Protein AF-A0ABD1DK79-F1 (afdb_monomer_lite)

Sequence (134 aa):
MKVAAENSILNMSSIESAGYPAELHIVTTRDGYILKVHRIPDPALQNKNEDKDGPGDENAPNLVAAADFRGVVLLMHGLFSTAADFIVTGPENGLAFILADAGYDVWLANARGTRFSRKNLNVGPKTAAFWDFR

Structure (mmCIF, N/CA/C/O backbone):
data_AF-A0ABD1DK79-F1
#
_entry.id   AF-A0ABD1DK79-F1
#
loop_
_atom_site.group_PDB
_atom_site.id
_atom_site.type_symbol
_atom_site.label_atom_id
_atom_site.label_alt_id
_atom_site.label_comp_id
_atom_site.label_asym_id
_atom_site.label_entity_id
_atom_site.label_seq_id
_atom_site.pdbx_PDB_ins_code
_atom_site.Cartn_x
_atom_site.Cartn_y
_atom_site.Cartn_z
_atom_site.occupancy
_atom_site.B_iso_or_equiv
_atom_site.auth_seq_id
_atom_site.auth_comp_id
_atom_site.auth_asym_id
_atom_site.auth_atom_id
_atom_site.pdbx_PDB_model_num
ATOM 1 N N . MET A 1 1 ? 19.966 22.040 -5.793 1.00 34.56 1 MET A N 1
ATOM 2 C CA . MET A 1 1 ? 18.497 22.032 -5.963 1.00 34.56 1 MET A CA 1
ATOM 3 C C . MET A 1 1 ? 17.930 21.062 -4.933 1.00 34.56 1 MET A C 1
ATOM 5 O O . MET A 1 1 ? 18.127 19.864 -5.080 1.00 34.56 1 MET A O 1
ATOM 9 N N . LYS A 1 2 ? 17.375 21.560 -3.819 1.00 28.12 2 LYS A N 1
ATOM 10 C CA . LYS A 1 2 ? 16.729 20.706 -2.809 1.00 28.12 2 LYS A CA 1
ATOM 11 C C . LYS A 1 2 ? 15.438 20.181 -3.431 1.00 28.12 2 LYS A C 1
ATOM 13 O O . LYS A 1 2 ? 14.559 20.976 -3.748 1.00 28.12 2 LYS A O 1
ATOM 18 N N . VAL A 1 3 ? 15.364 18.875 -3.672 1.00 35.78 3 VAL A N 1
ATOM 19 C CA . VAL A 1 3 ? 14.113 18.219 -4.060 1.00 35.78 3 VAL A CA 1
ATOM 20 C C . VAL A 1 3 ? 13.172 18.383 -2.872 1.00 35.78 3 VAL A C 1
ATOM 22 O O . VAL A 1 3 ? 13.475 17.903 -1.781 1.00 35.78 3 VAL A O 1
ATOM 25 N N . ALA A 1 4 ? 12.101 19.155 -3.056 1.00 35.00 4 ALA A N 1
ATOM 26 C CA . ALA A 1 4 ? 11.043 19.275 -2.067 1.00 35.00 4 ALA A CA 1
ATOM 27 C C . ALA A 1 4 ? 10.533 17.867 -1.745 1.00 35.00 4 ALA A C 1
ATOM 29 O O . ALA A 1 4 ? 10.340 17.068 -2.664 1.00 35.00 4 ALA A O 1
ATOM 30 N N . ALA A 1 5 ? 10.361 17.559 -0.458 1.00 43.94 5 ALA A N 1
ATOM 31 C CA . ALA A 1 5 ? 9.675 16.348 -0.037 1.00 43.94 5 ALA A CA 1
ATOM 32 C C . ALA A 1 5 ? 8.353 16.282 -0.811 1.00 43.94 5 ALA A C 1
ATOM 34 O O . ALA A 1 5 ? 7.533 17.195 -0.730 1.00 43.94 5 ALA A O 1
ATOM 35 N N . GLU A 1 6 ? 8.217 15.277 -1.674 1.00 44.72 6 GLU A N 1
ATOM 36 C CA . GLU A 1 6 ? 7.056 15.154 -2.538 1.00 44.72 6 GLU A CA 1
ATOM 37 C C . GLU A 1 6 ? 5.816 15.002 -1.653 1.00 44.72 6 GLU A C 1
ATOM 39 O O . GLU A 1 6 ? 5.655 13.976 -0.991 1.00 44.72 6 GLU A O 1
ATOM 44 N N . ASN A 1 7 ? 4.944 16.016 -1.664 1.00 46.66 7 ASN A N 1
ATOM 45 C CA . ASN A 1 7 ? 3.587 15.964 -1.124 1.00 46.66 7 ASN A CA 1
ATOM 46 C C . ASN A 1 7 ? 2.821 14.851 -1.851 1.00 46.66 7 ASN A C 1
ATOM 48 O O . ASN A 1 7 ? 2.205 15.043 -2.902 1.00 46.66 7 ASN A O 1
ATOM 52 N N . SER A 1 8 ? 2.970 13.636 -1.347 1.00 55.75 8 SER A N 1
ATOM 53 C CA . SER A 1 8 ? 2.293 12.447 -1.817 1.00 55.75 8 SER A CA 1
ATOM 54 C C . SER A 1 8 ? 1.161 12.130 -0.858 1.00 55.75 8 SER A C 1
ATOM 56 O O . SER A 1 8 ? 1.396 12.008 0.337 1.00 55.75 8 SER A O 1
ATOM 58 N N . ILE A 1 9 ? -0.037 11.963 -1.413 1.00 60.97 9 ILE A N 1
ATOM 59 C CA . ILE A 1 9 ? -1.281 11.665 -0.687 1.00 60.97 9 ILE A CA 1
ATOM 60 C C . ILE A 1 9 ? -1.156 10.359 0.114 1.00 60.97 9 ILE A C 1
ATOM 62 O O . ILE A 1 9 ? -1.699 10.231 1.200 1.00 60.97 9 ILE A O 1
ATOM 66 N N . LEU A 1 10 ? -0.391 9.398 -0.414 1.00 64.44 10 LEU A N 1
ATOM 67 C CA . LEU A 1 10 ? 0.039 8.220 0.328 1.00 64.44 10 LEU A CA 1
ATOM 68 C C . LEU A 1 10 ? 1.487 8.425 0.757 1.00 64.44 10 LEU A C 1
ATOM 70 O O . LEU A 1 10 ? 2.426 8.302 -0.039 1.00 64.44 10 LEU A O 1
ATOM 74 N N . ASN A 1 11 ? 1.635 8.805 2.016 1.00 73.88 11 ASN A N 1
ATOM 75 C CA . ASN A 1 11 ? 2.867 8.763 2.777 1.00 73.88 11 ASN A CA 1
ATOM 76 C C . ASN A 1 11 ? 2.521 8.376 4.221 1.00 73.88 11 ASN A C 1
ATOM 78 O O . ASN A 1 11 ? 1.367 8.477 4.639 1.00 73.88 11 ASN A O 1
ATOM 82 N N . MET A 1 12 ? 3.528 7.929 4.966 1.00 77.56 12 MET A N 1
ATOM 83 C CA . MET A 1 12 ? 3.386 7.534 6.371 1.00 77.56 12 MET A CA 1
ATOM 84 C C . MET A 1 12 ? 2.703 8.629 7.192 1.00 77.56 12 MET A C 1
ATOM 86 O O . MET A 1 12 ? 1.712 8.368 7.864 1.00 77.56 12 MET A O 1
ATOM 90 N N . SER A 1 13 ? 3.122 9.882 6.980 1.00 77.62 13 SER A N 1
ATOM 91 C CA . SER A 1 13 ? 2.571 11.036 7.684 1.00 77.62 13 SER A CA 1
ATOM 92 C C . SER A 1 13 ? 1.073 11.245 7.458 1.00 77.62 13 SER A C 1
ATOM 94 O O . SER A 1 13 ? 0.426 11.780 8.343 1.00 77.62 13 SER A O 1
ATOM 96 N N . SER A 1 14 ? 0.496 10.846 6.319 1.00 83.81 14 SER A N 1
ATOM 97 C CA . SER A 1 14 ? -0.946 11.005 6.061 1.00 83.81 14 SER A CA 1
ATOM 98 C C . SER A 1 14 ? -1.781 9.998 6.851 1.00 83.81 14 SER A C 1
ATOM 100 O O . SER A 1 14 ? -2.861 10.342 7.316 1.00 83.81 14 SER A O 1
ATOM 102 N N . ILE A 1 15 ? -1.270 8.777 7.033 1.00 89.62 15 ILE A N 1
ATOM 103 C CA . ILE A 1 15 ? -1.902 7.736 7.859 1.00 89.62 15 ILE A CA 1
ATOM 104 C C . ILE A 1 15 ? -1.736 8.082 9.346 1.00 89.62 15 ILE A C 1
ATOM 106 O O . ILE A 1 15 ? -2.710 8.078 10.094 1.00 89.62 15 ILE A O 1
ATOM 110 N N . GLU A 1 16 ? -0.529 8.481 9.751 1.00 88.94 16 GLU A N 1
ATOM 111 C CA . GLU A 1 16 ? -0.218 8.889 11.129 1.00 88.94 16 GLU A CA 1
ATOM 112 C C . GLU A 1 16 ? -1.008 10.134 11.547 1.00 88.94 16 GLU A C 1
ATOM 114 O O . GLU A 1 16 ? -1.567 10.184 12.639 1.00 88.94 16 GLU A O 1
ATOM 119 N N . SER A 1 17 ? -1.129 11.124 10.656 1.00 87.62 17 SER A N 1
ATOM 120 C CA . SER A 1 17 ? -1.918 12.339 10.913 1.00 87.62 17 SER A CA 1
ATOM 121 C C . SER A 1 17 ? -3.422 12.066 10.980 1.00 87.62 17 SER A C 1
ATOM 123 O O . SER A 1 17 ? -4.156 12.877 11.538 1.00 87.62 17 SER A O 1
ATOM 125 N N . ALA A 1 18 ? -3.886 10.939 10.430 1.00 88.12 18 ALA A N 1
ATOM 126 C CA . ALA A 1 18 ? -5.256 10.461 10.591 1.00 88.12 18 ALA A CA 1
ATOM 127 C C . ALA A 1 18 ? -5.470 9.692 11.912 1.00 88.12 18 ALA A C 1
ATOM 129 O O . ALA A 1 18 ? -6.594 9.288 12.186 1.00 88.12 18 ALA A O 1
ATOM 130 N N . GLY A 1 19 ? -4.425 9.507 12.730 1.00 89.69 19 GLY A N 1
ATOM 131 C CA . GLY A 1 19 ? -4.499 8.842 14.034 1.00 89.69 19 GLY A CA 1
ATOM 132 C C . GLY A 1 19 ? -4.192 7.343 14.017 1.00 89.69 19 GLY A C 1
ATOM 133 O O . GLY A 1 19 ? -4.426 6.677 15.022 1.00 89.69 19 GLY A O 1
ATOM 134 N N . TYR A 1 20 ? -3.663 6.807 12.914 1.00 91.31 20 TYR A N 1
ATOM 135 C CA . TYR A 1 20 ? -3.398 5.375 12.757 1.00 91.31 20 TYR A CA 1
ATOM 136 C C . TYR A 1 20 ? -1.896 5.076 12.779 1.00 91.31 20 TYR A C 1
ATOM 138 O O . TYR A 1 20 ? -1.114 5.850 12.219 1.00 91.31 20 TYR A O 1
ATOM 146 N N . PRO A 1 21 ? -1.463 3.937 13.351 1.00 91.69 21 PRO A N 1
ATOM 147 C CA . PRO A 1 21 ? -0.098 3.477 13.160 1.00 91.69 21 PRO A CA 1
ATOM 148 C C . PRO A 1 21 ? 0.140 3.183 11.676 1.00 91.69 21 PRO A C 1
ATOM 150 O O . PRO A 1 21 ? -0.760 2.756 10.950 1.00 91.69 21 PRO A O 1
ATOM 153 N N . ALA A 1 22 ? 1.367 3.394 11.220 1.00 91.81 22 ALA A N 1
ATOM 154 C CA . ALA A 1 22 ? 1.739 3.158 9.838 1.00 91.81 22 ALA A CA 1
ATOM 155 C C . ALA A 1 22 ? 3.081 2.428 9.771 1.00 91.81 22 ALA A C 1
ATOM 157 O O . ALA A 1 22 ? 3.999 2.703 10.540 1.00 91.81 22 ALA A O 1
ATOM 158 N N . GLU A 1 23 ? 3.215 1.523 8.806 1.00 94.38 23 GLU A N 1
ATOM 159 C CA . GLU A 1 23 ? 4.476 0.880 8.435 1.00 94.38 23 GLU A CA 1
ATOM 160 C C . GLU A 1 23 ? 4.690 0.983 6.917 1.00 94.38 23 GLU A C 1
ATOM 162 O O . GLU A 1 23 ? 3.740 0.943 6.128 1.00 94.38 23 GLU A O 1
ATOM 167 N N . LEU A 1 24 ? 5.954 1.070 6.488 1.00 94.75 24 LEU A N 1
ATOM 168 C CA . LEU A 1 24 ? 6.347 0.991 5.081 1.00 94.75 24 LEU A CA 1
ATOM 169 C C . LEU A 1 24 ? 7.276 -0.201 4.868 1.00 94.75 24 LEU A C 1
ATOM 171 O O . LEU A 1 24 ? 8.397 -0.236 5.372 1.00 94.75 24 LEU A O 1
ATOM 175 N N . HIS A 1 25 ? 6.838 -1.125 4.022 1.00 95.88 25 HIS A N 1
ATOM 176 C CA . HIS A 1 25 ? 7.581 -2.309 3.622 1.00 95.88 25 HIS A CA 1
ATOM 177 C C . HIS A 1 25 ? 8.100 -2.148 2.192 1.00 95.88 25 HIS A C 1
ATOM 179 O O . HIS A 1 25 ? 7.360 -1.784 1.272 1.00 95.88 25 HIS A O 1
ATOM 185 N N . ILE A 1 26 ? 9.391 -2.421 1.997 1.00 96.69 26 ILE A N 1
ATOM 186 C CA . ILE A 1 26 ? 10.039 -2.414 0.682 1.00 96.69 26 ILE A CA 1
ATOM 187 C C . ILE A 1 26 ? 10.219 -3.857 0.223 1.00 96.69 26 ILE A C 1
ATOM 189 O O . ILE A 1 26 ? 10.992 -4.607 0.811 1.00 96.69 26 ILE A O 1
ATOM 193 N N . VAL A 1 27 ? 9.516 -4.239 -0.841 1.00 97.25 27 VAL A N 1
ATOM 194 C CA . VAL A 1 27 ? 9.504 -5.614 -1.351 1.00 97.25 27 VAL A CA 1
ATOM 195 C C . VAL A 1 27 ? 10.207 -5.671 -2.699 1.00 97.25 27 VAL A C 1
ATOM 197 O O . VAL A 1 27 ? 9.815 -4.985 -3.640 1.00 97.25 27 VAL A O 1
ATOM 200 N N . THR A 1 28 ? 11.219 -6.525 -2.817 1.00 97.44 28 THR A N 1
ATOM 201 C CA . THR A 1 28 ? 11.907 -6.774 -4.088 1.00 97.44 28 THR A CA 1
ATOM 202 C C . THR A 1 28 ? 11.357 -8.043 -4.727 1.00 97.44 28 THR A C 1
ATOM 204 O O . THR A 1 28 ? 11.437 -9.130 -4.164 1.00 97.44 28 THR A O 1
ATOM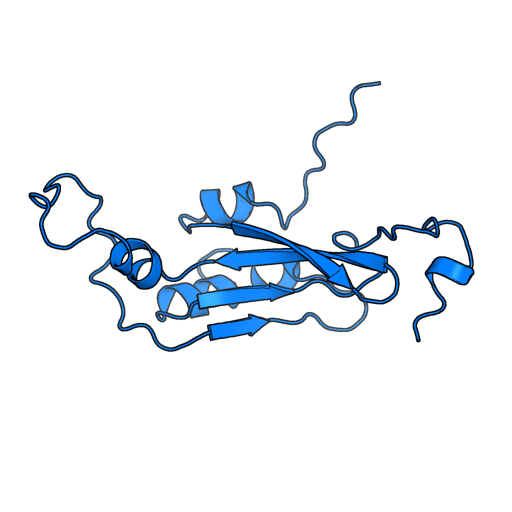 207 N N . THR A 1 29 ? 10.785 -7.902 -5.918 1.00 97.00 29 THR A N 1
ATOM 208 C CA . THR A 1 29 ? 10.296 -9.025 -6.732 1.00 97.00 29 THR A CA 1
ATOM 209 C C . THR A 1 29 ? 11.454 -9.824 -7.336 1.00 97.00 29 THR A C 1
ATOM 211 O O . THR A 1 29 ? 12.570 -9.319 -7.463 1.00 97.00 29 THR A O 1
ATOM 214 N N . ARG A 1 30 ? 11.190 -11.069 -7.755 1.00 96.75 30 ARG A N 1
ATOM 215 C CA . ARG A 1 30 ? 12.208 -11.959 -8.348 1.00 96.75 30 ARG A CA 1
ATOM 216 C C . ARG A 1 30 ? 12.899 -11.343 -9.570 1.00 96.75 30 ARG A C 1
ATOM 218 O O . ARG A 1 30 ? 14.088 -11.556 -9.765 1.00 96.75 30 ARG A O 1
ATOM 225 N N . ASP A 1 31 ? 12.165 -10.581 -10.372 1.00 96.19 31 ASP A N 1
ATOM 226 C CA . ASP A 1 31 ? 12.656 -9.890 -11.565 1.00 96.19 31 ASP A CA 1
ATOM 227 C C . ASP A 1 31 ? 13.142 -8.451 -11.286 1.00 96.19 31 ASP A C 1
ATOM 229 O O . ASP A 1 31 ? 13.400 -7.663 -12.197 1.00 96.19 31 ASP A O 1
ATOM 233 N N . GLY A 1 32 ? 13.326 -8.111 -10.008 1.00 96.94 32 GLY A N 1
ATOM 234 C CA . GLY A 1 32 ? 14.078 -6.943 -9.566 1.00 96.94 32 GLY A CA 1
ATOM 235 C C . GLY A 1 32 ? 13.267 -5.665 -9.377 1.00 96.94 32 GLY A C 1
ATOM 236 O O . GLY A 1 32 ? 13.862 -4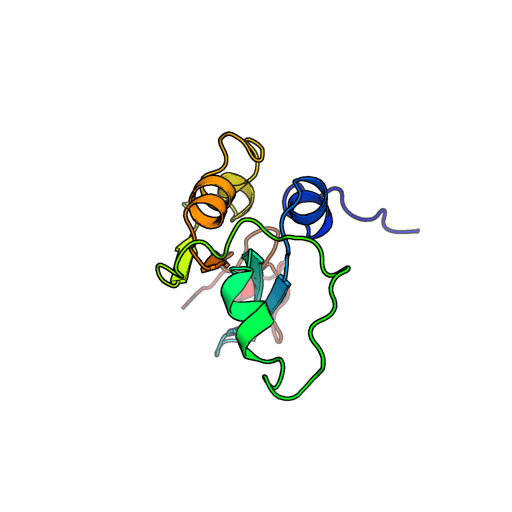.647 -9.030 1.00 96.94 32 GLY A O 1
ATOM 237 N N . TYR A 1 33 ? 11.944 -5.666 -9.571 1.00 97.75 33 TYR A N 1
ATOM 238 C CA . TYR A 1 33 ? 11.116 -4.498 -9.238 1.00 97.75 33 TYR A CA 1
ATOM 239 C C . TYR A 1 33 ? 11.043 -4.302 -7.731 1.00 97.75 33 TYR A C 1
ATOM 241 O O . TYR A 1 33 ? 10.834 -5.263 -6.990 1.00 97.75 33 TYR A O 1
ATOM 249 N N . ILE A 1 34 ? 11.166 -3.046 -7.312 1.00 97.69 34 ILE A N 1
ATOM 250 C CA . ILE A 1 34 ? 11.099 -2.617 -5.918 1.00 97.69 34 ILE A CA 1
ATOM 251 C C . ILE A 1 34 ? 9.725 -1.997 -5.688 1.00 97.69 34 ILE A C 1
ATOM 253 O O . ILE A 1 34 ? 9.400 -0.943 -6.246 1.00 97.69 34 ILE A O 1
ATOM 257 N N . LEU A 1 35 ? 8.928 -2.664 -4.867 1.00 97.12 35 LEU A N 1
ATOM 258 C CA . LEU A 1 35 ? 7.565 -2.288 -4.538 1.00 97.12 35 LEU A CA 1
ATOM 259 C C . LEU A 1 35 ? 7.520 -1.628 -3.164 1.00 97.12 35 LEU A C 1
ATOM 261 O O . LEU A 1 35 ? 8.188 -2.073 -2.230 1.00 97.12 35 LEU A O 1
ATOM 265 N N . LYS A 1 36 ? 6.702 -0.584 -3.039 1.00 95.81 36 LYS A N 1
ATOM 266 C CA . LYS A 1 36 ? 6.361 0.020 -1.750 1.00 95.81 36 LYS A CA 1
ATOM 267 C C . LYS A 1 36 ? 4.987 -0.460 -1.306 1.00 95.81 36 LYS A C 1
ATOM 269 O O . LYS A 1 36 ? 3.990 -0.179 -1.977 1.00 95.81 36 LYS A O 1
ATOM 274 N N . VAL A 1 37 ? 4.937 -1.138 -0.169 1.00 97.00 37 VAL A N 1
ATOM 275 C CA . VAL A 1 37 ? 3.704 -1.629 0.447 1.00 97.00 37 VAL A CA 1
ATOM 276 C C . VAL A 1 37 ? 3.535 -0.910 1.778 1.00 97.00 37 VAL A C 1
ATOM 278 O O . VAL A 1 37 ? 4.426 -0.968 2.617 1.00 97.00 37 VAL A O 1
ATOM 281 N N . HIS A 1 38 ? 2.434 -0.184 1.945 1.00 96.50 38 HIS A N 1
ATOM 282 C CA . HIS A 1 38 ? 2.125 0.462 3.223 1.00 96.50 38 HIS A CA 1
ATOM 283 C C . HIS A 1 38 ? 1.280 -0.492 4.063 1.00 96.50 38 HIS A C 1
ATOM 285 O O . HIS A 1 38 ? 0.642 -1.391 3.514 1.00 96.50 38 HIS A O 1
ATOM 291 N N . ARG A 1 39 ? 1.270 -0.315 5.377 1.00 96.44 39 ARG A N 1
ATOM 292 C CA . ARG A 1 39 ? 0.460 -1.127 6.280 1.00 96.44 39 ARG A CA 1
ATOM 293 C C . ARG A 1 39 ? -0.074 -0.263 7.413 1.00 96.44 39 ARG A C 1
ATOM 295 O O . ARG A 1 39 ? 0.663 0.571 7.932 1.00 96.44 39 ARG A O 1
ATOM 302 N N . ILE A 1 40 ? -1.335 -0.478 7.766 1.00 95.50 40 ILE A N 1
ATOM 303 C CA . ILE A 1 40 ? -1.954 -0.008 9.002 1.00 95.50 40 ILE A CA 1
ATOM 304 C C . ILE A 1 40 ? -2.035 -1.241 9.908 1.00 95.50 40 ILE A C 1
ATOM 306 O O . ILE A 1 40 ? -2.930 -2.069 9.708 1.00 95.50 40 ILE A O 1
ATOM 310 N N . PRO A 1 41 ? -1.051 -1.447 10.802 1.00 93.62 41 PRO A N 1
ATOM 311 C CA . PRO A 1 41 ? -1.024 -2.625 11.650 1.00 93.62 41 PRO A CA 1
ATOM 312 C C . PRO A 1 41 ? -2.157 -2.569 12.672 1.00 93.62 41 PRO A C 1
ATOM 314 O O . PRO A 1 41 ? -2.471 -1.512 13.219 1.00 93.62 41 PRO A O 1
ATOM 317 N N . ASP A 1 42 ? -2.723 -3.735 12.965 1.00 83.75 42 ASP A N 1
ATOM 318 C CA . ASP A 1 42 ? -3.650 -3.887 14.079 1.00 83.75 42 ASP A CA 1
ATOM 319 C C . ASP A 1 42 ? -2.910 -3.607 15.410 1.00 83.75 42 ASP A C 1
ATOM 321 O O . ASP A 1 42 ? -1.893 -4.261 15.690 1.00 83.75 42 ASP A O 1
ATOM 325 N N . PRO A 1 43 ? -3.386 -2.664 16.248 1.00 67.12 43 PRO A N 1
ATOM 326 C CA . PRO A 1 43 ? -2.741 -2.342 17.522 1.00 67.12 43 PRO A CA 1
ATOM 327 C C . PRO A 1 43 ? -2.638 -3.534 18.490 1.00 67.12 43 PRO A C 1
ATOM 329 O O . PRO A 1 43 ? -1.663 -3.657 19.232 1.00 67.12 43 PRO A O 1
ATOM 332 N N . ALA A 1 44 ? -3.591 -4.470 18.457 1.00 64.88 44 ALA A N 1
ATOM 333 C CA . ALA A 1 44 ? -3.575 -5.684 19.272 1.00 64.88 44 ALA A CA 1
ATOM 334 C C . ALA A 1 44 ? -2.490 -6.684 18.838 1.00 64.88 44 ALA A C 1
ATOM 336 O O . ALA A 1 44 ? -2.092 -7.544 19.630 1.00 64.88 44 ALA A O 1
ATOM 337 N N . LEU A 1 45 ? -1.985 -6.590 17.602 1.00 63.03 45 LEU A N 1
ATOM 338 C CA . LEU A 1 45 ? -0.810 -7.349 17.167 1.00 63.03 45 LEU A CA 1
ATOM 339 C C . LEU A 1 45 ? 0.507 -6.723 17.635 1.00 63.03 45 LEU A C 1
ATOM 341 O O . LEU A 1 45 ? 1.492 -7.449 17.758 1.00 63.03 45 LEU A O 1
ATOM 345 N N . GLN A 1 46 ? 0.539 -5.419 17.919 1.00 62.66 46 GLN A N 1
ATOM 346 C CA . GLN A 1 46 ? 1.753 -4.755 18.404 1.00 62.66 46 GLN A CA 1
ATOM 347 C C . GLN A 1 46 ? 2.047 -5.115 19.870 1.00 62.66 46 GLN A C 1
ATOM 349 O O . GLN A 1 46 ? 3.197 -5.379 20.213 1.00 62.66 46 GLN A O 1
ATOM 354 N N . ASN A 1 47 ? 1.006 -5.276 20.694 1.00 54.38 47 ASN A N 1
ATOM 355 C CA . ASN A 1 47 ? 1.134 -5.562 22.131 1.00 54.38 47 ASN A CA 1
ATOM 356 C C . ASN A 1 47 ? 1.352 -7.050 22.478 1.00 54.38 47 ASN A C 1
ATOM 358 O O . ASN A 1 47 ? 1.558 -7.391 23.639 1.00 54.38 47 ASN A O 1
ATOM 362 N N . LYS A 1 48 ? 1.303 -7.975 21.506 1.00 52.03 48 LYS A N 1
ATOM 363 C CA . LYS A 1 48 ? 1.544 -9.413 21.770 1.00 52.03 48 LYS A CA 1
ATOM 364 C C . LYS A 1 48 ? 3.022 -9.779 21.924 1.00 52.03 48 LYS A C 1
ATOM 366 O O . LYS A 1 48 ? 3.305 -10.895 22.351 1.00 52.03 48 LYS A O 1
ATOM 371 N N . ASN A 1 49 ? 3.929 -8.867 21.576 1.00 45.06 49 ASN A N 1
ATOM 372 C CA . ASN A 1 49 ? 5.374 -9.076 21.674 1.00 45.06 49 ASN A CA 1
ATOM 373 C C . ASN A 1 49 ? 5.987 -8.490 22.954 1.00 45.06 49 ASN A C 1
ATOM 375 O O . ASN A 1 49 ? 7.197 -8.598 23.134 1.00 45.06 49 ASN A O 1
ATOM 379 N N . GLU A 1 50 ? 5.188 -7.881 23.832 1.00 50.31 50 GLU A N 1
ATOM 380 C CA . GLU A 1 50 ? 5.644 -7.529 25.173 1.00 50.31 50 GLU A CA 1
ATOM 381 C C . GLU A 1 50 ? 5.481 -8.755 26.072 1.00 50.31 50 GLU A C 1
ATOM 383 O O . GLU A 1 50 ? 4.372 -9.258 26.281 1.00 50.31 50 GLU A O 1
ATOM 388 N N . ASP A 1 51 ? 6.609 -9.274 26.557 1.00 46.91 51 ASP A N 1
ATOM 389 C CA . ASP A 1 51 ? 6.648 -10.299 27.591 1.00 46.91 51 ASP A CA 1
ATOM 390 C C . ASP A 1 51 ? 5.694 -9.897 28.726 1.00 46.91 51 ASP A C 1
ATOM 392 O O . ASP A 1 51 ? 5.872 -8.867 29.378 1.00 46.91 51 ASP A O 1
ATOM 396 N N . LYS A 1 52 ? 4.672 -10.722 28.979 1.00 50.41 52 LYS A N 1
ATOM 397 C CA . LYS A 1 52 ? 3.632 -10.491 30.001 1.00 50.41 52 LYS A CA 1
ATOM 398 C C . LYS A 1 52 ? 4.156 -10.459 31.448 1.00 50.41 52 LYS A C 1
ATOM 400 O O . LYS A 1 52 ? 3.355 -10.376 32.376 1.00 50.41 52 LYS A O 1
ATOM 405 N N . ASP A 1 53 ? 5.469 -10.532 31.634 1.00 54.03 53 ASP A N 1
ATOM 406 C CA . ASP A 1 53 ? 6.143 -10.574 32.930 1.00 54.03 53 ASP A CA 1
ATOM 407 C C . ASP A 1 53 ? 6.642 -9.189 33.396 1.00 54.03 53 ASP A C 1
ATOM 409 O O . ASP A 1 53 ? 7.189 -9.064 34.493 1.00 54.03 53 ASP A O 1
ATOM 413 N N . GLY A 1 54 ? 6.449 -8.134 32.594 1.00 50.72 54 GLY A N 1
ATOM 414 C CA . GLY A 1 54 ? 6.730 -6.750 32.987 1.00 50.72 54 GLY A CA 1
ATOM 415 C C . GLY A 1 54 ? 5.566 -6.093 33.749 1.00 50.72 54 GLY A C 1
ATOM 416 O O . GLY A 1 54 ? 4.404 -6.410 33.486 1.00 50.72 54 GLY A O 1
ATOM 417 N N . PRO A 1 55 ? 5.830 -5.159 34.685 1.00 48.75 55 PRO A N 1
ATOM 418 C CA . PRO A 1 55 ? 4.772 -4.353 35.282 1.00 48.75 55 PRO A CA 1
ATOM 419 C C . PRO A 1 55 ? 4.140 -3.508 34.170 1.00 48.75 55 PRO A C 1
ATOM 421 O O . PRO A 1 55 ? 4.816 -2.672 33.577 1.00 48.75 55 PRO A O 1
ATOM 424 N N . GLY A 1 56 ? 2.874 -3.783 33.846 1.00 53.03 56 GLY A N 1
ATOM 425 C CA . GLY A 1 56 ? 2.160 -3.082 32.779 1.00 53.03 56 GLY A CA 1
ATOM 426 C C . GLY A 1 56 ? 2.203 -1.570 32.995 1.00 53.03 56 GLY A C 1
ATOM 427 O O . GLY A 1 56 ? 1.926 -1.097 34.097 1.00 53.03 56 GLY A O 1
ATOM 428 N N . ASP A 1 57 ? 2.580 -0.825 31.957 1.00 55.50 57 ASP A N 1
ATOM 429 C CA . ASP A 1 57 ? 2.605 0.633 32.005 1.00 55.50 57 ASP A CA 1
ATOM 430 C C . ASP A 1 57 ? 1.168 1.166 32.041 1.00 55.50 57 ASP A C 1
ATOM 432 O O . ASP A 1 57 ? 0.442 1.150 31.048 1.00 55.50 57 ASP A O 1
ATOM 436 N N . GLU A 1 58 ? 0.749 1.640 33.211 1.00 54.47 58 GLU A N 1
ATOM 437 C CA . GLU A 1 58 ? -0.554 2.269 33.445 1.00 54.47 58 GLU A CA 1
ATOM 438 C C . GLU A 1 58 ? -0.754 3.583 32.665 1.00 54.47 58 GLU A C 1
ATOM 440 O O . GLU A 1 58 ? -1.882 4.066 32.566 1.00 54.47 58 GLU A O 1
ATOM 445 N N . ASN A 1 59 ? 0.315 4.144 32.083 1.00 50.53 59 ASN A N 1
ATOM 446 C CA . ASN A 1 59 ? 0.272 5.319 31.211 1.00 50.53 59 ASN A CA 1
ATOM 447 C C . ASN A 1 59 ? 0.328 4.966 29.721 1.00 50.53 59 ASN A C 1
ATOM 449 O O . ASN A 1 59 ? 0.317 5.882 28.889 1.00 50.53 59 ASN A O 1
ATOM 453 N N . ALA A 1 60 ? 0.373 3.677 29.361 1.00 52.75 60 ALA A N 1
ATOM 454 C CA . ALA A 1 60 ? 0.231 3.277 27.972 1.00 52.75 60 ALA A CA 1
ATOM 455 C C . ALA A 1 60 ? -1.105 3.830 27.447 1.00 52.75 60 ALA A C 1
ATOM 457 O O . ALA A 1 60 ? -2.132 3.711 28.129 1.00 52.75 60 ALA A O 1
ATOM 458 N N . PRO A 1 61 ? -1.118 4.478 26.266 1.00 44.19 61 PRO A N 1
ATOM 459 C CA . PRO A 1 61 ? -2.353 4.990 25.703 1.00 44.19 61 PRO A CA 1
ATOM 460 C C . PRO A 1 61 ? -3.353 3.842 25.663 1.00 44.19 61 PRO A C 1
ATOM 462 O O . PRO A 1 61 ? -3.036 2.751 25.189 1.00 44.19 61 PRO A O 1
ATOM 465 N N . ASN A 1 62 ? -4.545 4.087 26.206 1.00 43.44 62 ASN A N 1
ATOM 466 C CA . ASN A 1 62 ? -5.646 3.137 26.216 1.00 43.44 62 ASN A CA 1
ATOM 467 C C . ASN A 1 62 ? -6.146 3.014 24.769 1.00 43.44 62 ASN A C 1
ATOM 469 O O . ASN A 1 62 ? -7.132 3.635 24.372 1.00 43.44 62 ASN A O 1
ATOM 473 N N . LEU A 1 63 ? -5.365 2.317 23.942 1.00 48.69 63 LEU A N 1
ATOM 474 C CA . LEU A 1 63 ? -5.707 1.963 22.580 1.00 48.69 63 LEU A CA 1
ATOM 475 C C . LEU A 1 63 ? -6.995 1.167 22.717 1.00 48.69 63 LEU A C 1
ATOM 477 O O . LEU A 1 63 ? -6.999 0.133 23.384 1.00 48.69 63 LEU A O 1
ATOM 481 N N . VAL A 1 64 ? -8.079 1.754 22.197 1.00 47.72 64 VAL A N 1
ATOM 482 C CA . VAL A 1 64 ? -9.439 1.206 22.084 1.00 47.72 64 VAL A CA 1
ATOM 483 C C . VAL A 1 64 ? -9.423 -0.295 22.327 1.00 47.72 64 VAL A C 1
ATOM 485 O O . VAL A 1 64 ? -8.813 -1.000 21.525 1.00 47.72 64 VAL A O 1
ATOM 488 N N . ALA A 1 65 ? -10.004 -0.727 23.462 1.00 50.50 65 ALA A N 1
ATOM 489 C CA . ALA A 1 65 ? -9.998 -2.104 23.963 1.00 50.50 65 ALA A CA 1
ATOM 490 C C . ALA A 1 65 ? -9.843 -3.082 22.805 1.00 50.50 65 ALA A C 1
ATOM 492 O O . ALA A 1 65 ? -10.781 -3.177 22.016 1.00 50.50 65 ALA A O 1
ATOM 493 N N . ALA A 1 66 ? -8.638 -3.664 22.682 1.00 55.47 66 ALA A N 1
ATOM 494 C CA . ALA A 1 66 ? -8.163 -4.405 21.517 1.00 55.47 66 ALA A CA 1
ATOM 495 C C . ALA A 1 66 ? -9.336 -5.009 20.746 1.00 55.47 66 ALA A C 1
ATOM 497 O O . ALA A 1 66 ? -9.899 -6.011 21.190 1.00 55.47 66 ALA A O 1
ATOM 498 N N . ALA A 1 67 ? -9.757 -4.360 19.653 1.00 57.12 67 ALA A N 1
ATOM 499 C CA . ALA A 1 67 ? -10.734 -4.970 18.767 1.00 57.12 67 ALA A CA 1
ATOM 500 C C . ALA A 1 67 ? -10.182 -6.363 18.442 1.00 57.12 67 ALA A C 1
ATOM 502 O O . ALA A 1 67 ? -9.003 -6.484 18.105 1.00 57.12 67 ALA A O 1
ATOM 503 N N . ASP A 1 68 ? -10.976 -7.415 18.666 1.00 73.69 68 ASP A N 1
ATOM 504 C CA . ASP A 1 68 ? -10.501 -8.785 18.480 1.00 73.69 68 ASP A CA 1
ATOM 505 C C . ASP A 1 68 ? -9.922 -8.907 17.073 1.00 73.69 68 ASP A C 1
ATOM 507 O O . ASP A 1 68 ? -10.664 -8.760 16.104 1.00 73.69 68 ASP A O 1
ATOM 511 N N . PHE A 1 69 ? -8.613 -9.153 16.966 1.00 85.12 69 PHE A N 1
ATOM 512 C CA . PHE A 1 69 ? -7.924 -9.253 15.681 1.00 85.12 69 PHE A CA 1
ATOM 513 C C . PHE A 1 69 ? -8.710 -10.150 14.715 1.00 85.12 69 PHE A C 1
ATOM 515 O O . PHE A 1 69 ? -8.890 -11.349 14.958 1.00 85.12 69 PHE A O 1
ATOM 522 N N . ARG A 1 70 ? -9.165 -9.572 13.602 1.00 88.62 70 ARG A N 1
ATOM 523 C CA . ARG A 1 70 ? -10.092 -10.222 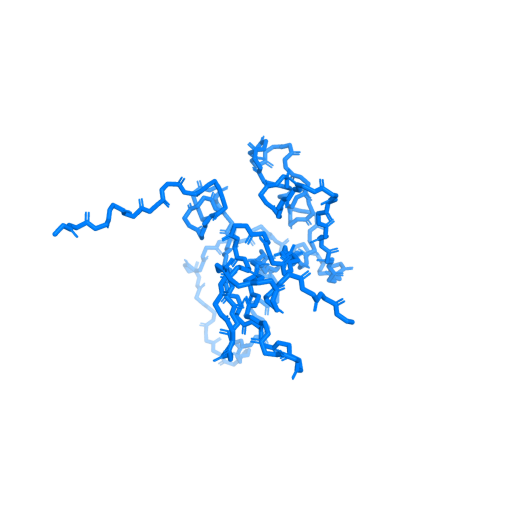12.662 1.00 88.62 70 ARG A CA 1
ATOM 524 C C . ARG A 1 70 ? -9.406 -10.860 11.468 1.00 88.62 70 ARG A C 1
ATOM 526 O O . ARG A 1 70 ? -10.042 -11.614 10.733 1.00 88.62 70 ARG A O 1
ATOM 533 N N . GLY A 1 71 ? -8.121 -10.579 11.271 1.00 91.06 71 GLY A N 1
ATOM 534 C CA . GLY A 1 71 ? -7.326 -11.123 10.178 1.00 91.06 71 GLY A CA 1
ATOM 535 C C . GLY A 1 71 ? -6.542 -10.062 9.416 1.00 91.06 71 GLY A C 1
ATOM 536 O O . GLY A 1 71 ? -6.557 -8.877 9.744 1.00 91.06 71 GLY A O 1
ATOM 537 N N . VAL A 1 72 ? -5.857 -10.519 8.370 1.00 96.00 72 VAL A N 1
ATOM 538 C CA . VAL A 1 72 ? -5.065 -9.675 7.470 1.00 96.00 72 VAL A CA 1
ATOM 539 C C . VAL A 1 72 ? -5.863 -9.399 6.201 1.00 96.00 72 VAL A C 1
ATOM 541 O O . VAL A 1 72 ? -6.390 -10.328 5.587 1.00 96.00 72 VAL A O 1
ATOM 544 N N . VAL A 1 73 ? -5.910 -8.139 5.773 1.00 97.81 73 VAL A N 1
ATOM 545 C CA . VAL A 1 73 ? -6.524 -7.728 4.505 1.00 97.81 73 VAL A CA 1
ATOM 546 C C . VAL A 1 73 ? -5.472 -7.090 3.613 1.00 97.81 73 VAL A C 1
ATOM 548 O O . VAL A 1 73 ? -4.798 -6.148 4.014 1.00 97.81 73 VAL A O 1
ATOM 551 N N . LEU A 1 74 ? -5.358 -7.572 2.374 1.00 98.19 74 LEU A N 1
ATOM 552 C CA . LEU A 1 74 ? -4.538 -6.948 1.340 1.00 98.19 74 LEU A CA 1
ATOM 553 C C . LEU A 1 74 ? -5.428 -6.167 0.371 1.00 98.19 74 LEU A C 1
ATOM 555 O O . LEU A 1 74 ? -6.210 -6.752 -0.376 1.00 98.19 74 LEU A O 1
ATOM 559 N N . LEU A 1 75 ? -5.262 -4.850 0.345 1.00 98.38 75 LEU A N 1
ATOM 560 C CA . LEU A 1 75 ? -5.906 -3.955 -0.604 1.00 98.38 75 LEU A CA 1
ATOM 561 C C . LEU A 1 75 ? -4.985 -3.727 -1.807 1.00 98.38 75 LEU A C 1
ATOM 563 O O . LEU A 1 75 ? -3.864 -3.226 -1.676 1.00 98.38 75 LEU A O 1
ATOM 567 N N . MET A 1 76 ? -5.476 -4.097 -2.990 1.00 98.00 76 MET A N 1
ATOM 568 C CA . MET A 1 76 ? -4.807 -3.882 -4.271 1.00 98.00 76 MET A CA 1
ATOM 569 C C . MET A 1 76 ? -5.638 -2.933 -5.126 1.00 98.00 76 MET A C 1
ATOM 571 O O . MET A 1 76 ? -6.836 -3.133 -5.314 1.00 98.00 76 MET A O 1
ATOM 575 N N . HIS A 1 77 ? -4.990 -1.902 -5.649 1.00 97.19 77 HIS A N 1
ATOM 576 C CA . HIS A 1 77 ? -5.640 -0.907 -6.489 1.00 97.19 77 HIS A CA 1
ATOM 577 C C . HIS A 1 77 ? -5.967 -1.439 -7.896 1.00 97.19 77 HIS A C 1
ATOM 579 O O . HIS A 1 77 ? -5.412 -2.437 -8.359 1.00 97.19 77 HIS A O 1
ATOM 585 N N . GLY A 1 78 ? -6.846 -0.725 -8.602 1.00 95.12 78 GLY A N 1
ATOM 586 C CA . GLY A 1 78 ? -7.222 -1.026 -9.984 1.00 95.12 78 GLY A CA 1
ATOM 587 C C . GLY A 1 78 ? -6.261 -0.464 -11.041 1.00 95.12 78 GLY A C 1
ATOM 588 O O . GLY A 1 78 ? -5.159 0.012 -10.749 1.00 95.12 78 GLY A O 1
ATOM 589 N N . LEU A 1 79 ? -6.700 -0.504 -12.300 1.00 95.12 79 LEU A N 1
ATOM 590 C CA . LEU A 1 79 ? -5.956 0.022 -13.447 1.00 95.12 79 LEU A CA 1
ATOM 591 C C . LEU A 1 79 ? -5.731 1.543 -13.319 1.00 95.12 79 LEU A C 1
ATOM 593 O O . LEU A 1 79 ? -6.643 2.275 -12.954 1.00 95.12 79 LEU A O 1
ATOM 597 N N . PHE A 1 80 ? -4.517 2.010 -13.638 1.00 90.44 80 PHE A N 1
ATOM 598 C CA . PHE A 1 80 ? -4.096 3.426 -13.566 1.00 90.44 80 PHE A CA 1
ATOM 599 C C . PHE A 1 80 ? -4.225 4.102 -12.188 1.00 90.44 80 PHE A C 1
ATOM 601 O O . PHE A 1 80 ? -4.186 5.327 -12.095 1.00 90.44 80 PHE A O 1
ATOM 608 N N . SER A 1 81 ? -4.322 3.312 -11.122 1.00 94.62 81 SER A N 1
ATOM 609 C CA . SER A 1 81 ? -4.511 3.781 -9.749 1.00 94.62 81 SER A CA 1
ATOM 610 C C . SER A 1 81 ? -3.279 3.476 -8.868 1.00 94.62 81 SER A C 1
ATOM 612 O O . SER A 1 81 ? -2.236 3.021 -9.352 1.00 94.62 81 SER A O 1
ATOM 614 N N . THR A 1 82 ? -3.366 3.796 -7.576 1.00 95.31 82 THR A N 1
ATOM 615 C CA . THR A 1 82 ? -2.398 3.462 -6.527 1.00 95.31 82 THR A CA 1
ATOM 616 C C . THR A 1 82 ? -3.129 3.091 -5.238 1.00 95.31 82 THR A C 1
ATOM 618 O O . THR A 1 82 ? -4.321 3.351 -5.101 1.00 95.31 82 THR A O 1
ATOM 621 N N . ALA A 1 83 ? -2.417 2.570 -4.237 1.00 95.81 83 ALA A N 1
ATOM 622 C CA . ALA A 1 83 ? -3.020 2.300 -2.929 1.00 95.81 83 ALA A CA 1
ATOM 623 C C . ALA A 1 83 ? -3.544 3.559 -2.197 1.00 95.81 83 ALA A C 1
ATOM 625 O O . ALA A 1 83 ? -4.249 3.428 -1.201 1.00 95.81 83 ALA A O 1
ATOM 626 N N . ALA A 1 84 ? -3.225 4.770 -2.679 1.00 94.25 84 ALA A N 1
ATOM 627 C CA . ALA A 1 84 ? -3.736 6.019 -2.114 1.00 94.25 84 ALA A CA 1
ATOM 628 C C . ALA A 1 84 ? -5.270 6.112 -2.171 1.00 94.25 84 ALA A C 1
ATOM 630 O O . ALA A 1 84 ? -5.872 6.755 -1.314 1.00 94.25 84 ALA A O 1
ATOM 631 N N . ASP A 1 85 ?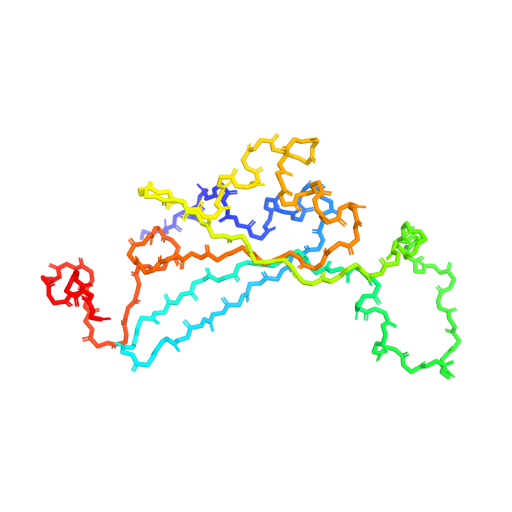 -5.904 5.439 -3.133 1.00 94.94 85 ASP A N 1
ATOM 632 C CA . ASP A 1 85 ? -7.357 5.467 -3.321 1.00 94.94 85 ASP A CA 1
ATOM 633 C C . ASP A 1 85 ? -8.115 4.930 -2.096 1.00 94.94 85 ASP A C 1
ATOM 635 O O . ASP A 1 85 ? -9.248 5.328 -1.848 1.00 94.94 85 ASP A O 1
ATOM 639 N N . PHE A 1 86 ? -7.479 4.079 -1.284 1.00 96.88 86 PHE A N 1
ATOM 640 C CA . PHE A 1 86 ? -8.087 3.515 -0.077 1.00 96.88 86 PHE A CA 1
ATOM 641 C C . PHE A 1 86 ? -8.026 4.436 1.149 1.00 96.88 86 PHE A C 1
ATOM 643 O O . PHE A 1 86 ? -8.645 4.117 2.164 1.00 96.88 86 PHE A O 1
ATOM 650 N N . ILE A 1 87 ? -7.292 5.553 1.068 1.00 94.75 87 ILE A N 1
ATOM 651 C CA . ILE A 1 87 ? -7.119 6.513 2.173 1.00 94.75 87 ILE A CA 1
ATOM 652 C C . ILE A 1 87 ? -7.489 7.955 1.800 1.00 94.75 87 ILE A C 1
ATOM 654 O O . ILE A 1 87 ? -7.675 8.784 2.687 1.00 94.75 87 ILE A O 1
ATOM 658 N N . VAL A 1 88 ? -7.595 8.281 0.506 1.00 92.75 88 VAL A N 1
ATOM 659 C CA . VAL A 1 88 ? -7.756 9.666 0.018 1.00 92.75 88 VAL A CA 1
ATOM 660 C C . VAL A 1 88 ? -9.028 10.351 0.526 1.00 92.75 88 VAL A C 1
ATOM 662 O O . VAL A 1 88 ? -9.063 11.572 0.640 1.00 92.75 88 VAL A O 1
ATOM 665 N N . THR A 1 89 ? -10.060 9.580 0.870 1.00 93.62 89 THR A N 1
ATOM 666 C CA . THR A 1 89 ? -11.330 10.080 1.415 1.00 93.62 89 THR A CA 1
ATOM 667 C C . THR A 1 89 ? -11.299 10.333 2.929 1.00 93.62 89 THR A C 1
ATOM 669 O O . THR A 1 89 ? -12.332 10.669 3.504 1.00 93.62 89 THR A O 1
ATOM 672 N N . GLY A 1 90 ? -10.134 10.202 3.574 1.00 91.25 90 GLY A N 1
ATOM 673 C CA . GLY A 1 90 ? -9.939 10.473 5.001 1.00 91.25 90 GLY A CA 1
ATOM 674 C C . GLY A 1 90 ? -10.417 9.345 5.929 1.00 91.25 90 GLY A C 1
ATOM 675 O O . GLY A 1 90 ? -10.996 8.368 5.450 1.00 91.25 90 GLY A O 1
ATOM 676 N N . PRO A 1 91 ? -10.179 9.467 7.250 1.00 92.56 91 PRO A N 1
ATOM 677 C CA . PRO A 1 91 ? -10.430 8.409 8.237 1.00 92.56 91 PRO A CA 1
ATOM 678 C C . PRO A 1 91 ? -11.888 7.942 8.302 1.00 92.56 91 PRO A C 1
ATOM 680 O O . PRO A 1 91 ? -12.141 6.755 8.437 1.00 92.56 91 PRO A O 1
ATOM 683 N N . GLU A 1 92 ? -12.852 8.843 8.100 1.00 92.56 92 GLU A N 1
ATOM 684 C CA . GLU A 1 92 ? -14.280 8.501 8.193 1.00 92.56 92 GLU A CA 1
ATOM 685 C C . GLU A 1 92 ? -14.795 7.637 7.029 1.00 92.56 92 GLU A C 1
ATOM 687 O O . GLU A 1 92 ? -15.778 6.919 7.182 1.00 92.56 92 GLU A O 1
ATOM 692 N N . ASN A 1 93 ? -14.167 7.722 5.849 1.00 94.94 93 ASN A N 1
ATOM 693 C CA . ASN A 1 93 ? -14.703 7.125 4.616 1.00 94.94 93 ASN A CA 1
ATOM 694 C C . ASN A 1 93 ? -13.704 6.231 3.870 1.00 94.94 93 ASN A C 1
ATOM 696 O O . ASN A 1 93 ? -14.085 5.491 2.965 1.00 94.94 93 ASN A O 1
ATOM 700 N N . GLY A 1 94 ? -12.410 6.332 4.176 1.00 96.00 94 GLY A N 1
ATOM 701 C CA . GLY A 1 94 ? -11.368 5.543 3.528 1.00 96.00 94 GLY A CA 1
ATOM 702 C C . GLY A 1 94 ? -11.479 4.077 3.917 1.00 96.00 94 GLY A C 1
ATOM 703 O O . GLY A 1 94 ? -11.419 3.741 5.096 1.00 96.00 94 GLY A O 1
ATOM 704 N N . LEU A 1 95 ? -11.595 3.191 2.924 1.00 97.62 95 LEU A N 1
ATOM 705 C CA . LEU A 1 95 ? -11.750 1.751 3.153 1.00 97.62 95 LEU A CA 1
ATOM 706 C C . LEU A 1 95 ? -10.649 1.176 4.057 1.00 97.62 95 LEU A C 1
ATOM 708 O O . LEU A 1 95 ? -10.925 0.294 4.863 1.00 97.62 95 LEU A O 1
ATOM 712 N N . ALA A 1 96 ? -9.415 1.673 3.941 1.00 96.75 96 ALA A N 1
ATOM 713 C CA . ALA A 1 96 ? -8.314 1.210 4.780 1.00 96.75 96 ALA A CA 1
ATOM 714 C C . ALA A 1 96 ? -8.530 1.541 6.264 1.00 96.75 96 ALA A C 1
ATOM 716 O O . ALA A 1 96 ? -8.249 0.705 7.118 1.00 96.75 96 ALA A O 1
ATOM 717 N N . PHE A 1 97 ? -9.062 2.729 6.555 1.00 95.00 97 PHE A N 1
ATOM 718 C CA . PHE A 1 97 ? -9.350 3.180 7.915 1.00 95.00 97 PHE A CA 1
ATOM 719 C C . PHE A 1 97 ? -10.565 2.455 8.494 1.00 95.00 97 PHE 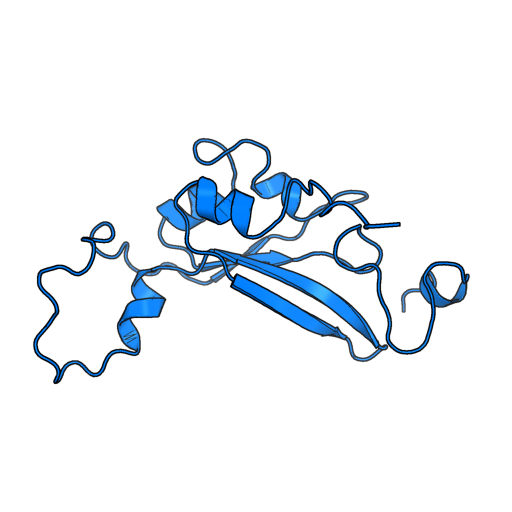A C 1
ATOM 721 O O . PHE A 1 97 ? -10.477 1.914 9.588 1.00 95.00 97 PHE A O 1
ATOM 728 N N . ILE A 1 98 ? -11.632 2.297 7.703 1.00 95.38 98 ILE A N 1
ATOM 729 C CA . ILE A 1 98 ? -12.818 1.516 8.090 1.00 95.38 98 ILE A CA 1
ATOM 730 C C . ILE A 1 98 ? -12.436 0.075 8.467 1.00 95.38 98 ILE A C 1
ATOM 732 O O . ILE A 1 98 ? -12.966 -0.487 9.424 1.00 95.38 98 ILE A O 1
ATOM 736 N N . LEU A 1 99 ? -11.519 -0.546 7.718 1.00 95.50 99 LEU A N 1
ATOM 737 C CA . LEU A 1 99 ? -11.026 -1.888 8.029 1.00 95.50 99 LEU A CA 1
ATOM 738 C C . LEU A 1 99 ? -10.132 -1.905 9.276 1.00 95.50 99 LEU A C 1
ATOM 740 O O . LEU A 1 99 ? -10.261 -2.818 10.088 1.00 95.50 99 LEU A O 1
ATOM 744 N N . ALA A 1 100 ? -9.261 -0.912 9.451 1.00 93.69 100 ALA A N 1
ATOM 745 C CA . ALA A 1 100 ? -8.420 -0.808 10.641 1.00 93.69 100 ALA A CA 1
ATOM 746 C C . ALA A 1 100 ? -9.267 -0.640 11.917 1.00 93.69 100 ALA A C 1
ATOM 748 O O . ALA A 1 100 ? -9.081 -1.388 12.874 1.00 93.69 100 ALA A O 1
ATOM 749 N N . ASP A 1 101 ? -10.270 0.243 11.895 1.00 91.25 101 ASP A N 1
ATOM 750 C CA . ASP A 1 101 ? -11.222 0.440 13.000 1.00 91.25 101 ASP A CA 1
ATOM 751 C C . ASP A 1 101 ? -12.038 -0.821 13.296 1.00 91.25 101 ASP A C 1
ATOM 753 O O . ASP A 1 101 ? -12.424 -1.084 14.435 1.00 91.25 101 ASP A O 1
ATOM 757 N N . ALA A 1 102 ? -12.298 -1.630 12.267 1.00 91.19 102 ALA A N 1
ATOM 758 C CA . ALA A 1 102 ? -12.982 -2.902 12.414 1.00 91.19 102 ALA A CA 1
ATOM 759 C C . ALA A 1 102 ? -12.088 -4.021 12.983 1.00 91.19 102 ALA A C 1
ATOM 761 O O . ALA A 1 102 ? -12.613 -5.117 13.172 1.00 91.19 102 ALA A O 1
ATOM 762 N N . GLY A 1 103 ? -10.796 -3.783 13.254 1.00 90.12 103 GLY A N 1
ATOM 763 C CA . GLY A 1 103 ? -9.863 -4.762 13.833 1.00 90.12 103 GLY A CA 1
ATOM 764 C C . GLY A 1 103 ? -9.149 -5.647 12.806 1.00 90.12 103 GLY A C 1
ATOM 765 O O . GLY A 1 103 ? -8.902 -6.825 13.064 1.00 90.12 103 GLY A O 1
ATOM 766 N N . TYR A 1 104 ? -8.895 -5.137 11.598 1.00 93.31 104 TYR A N 1
ATOM 767 C CA . TYR A 1 104 ? -8.074 -5.830 10.602 1.00 93.31 104 TYR A CA 1
ATOM 768 C C . TYR A 1 104 ? -6.659 -5.250 10.544 1.00 93.31 104 TYR A C 1
ATOM 770 O O . TYR A 1 104 ? -6.457 -4.045 10.654 1.00 93.31 104 TYR A O 1
ATOM 778 N N . ASP A 1 105 ? -5.687 -6.111 10.249 1.00 94.81 105 ASP A N 1
ATOM 779 C CA . ASP A 1 105 ? -4.347 -5.700 9.831 1.00 94.81 105 ASP A CA 1
ATOM 780 C C . ASP A 1 105 ? -4.347 -5.410 8.324 1.00 94.81 105 ASP A C 1
ATOM 782 O O . ASP A 1 105 ? -4.482 -6.324 7.499 1.00 94.81 105 ASP A O 1
ATOM 786 N N . VAL A 1 106 ? -4.241 -4.133 7.954 1.00 97.31 106 VAL A N 1
ATOM 787 C CA . VAL A 1 106 ? -4.515 -3.671 6.590 1.00 97.31 106 VAL A CA 1
ATOM 788 C C . VAL A 1 106 ? -3.223 -3.402 5.835 1.00 97.31 106 VAL A C 1
ATOM 790 O O . VAL A 1 106 ? -2.454 -2.507 6.172 1.00 97.31 106 VAL A O 1
ATOM 793 N N . TRP A 1 107 ? -3.022 -4.120 4.737 1.00 97.94 107 TRP A N 1
ATOM 794 C CA . TRP A 1 107 ? -1.897 -3.960 3.824 1.00 97.94 107 TRP A CA 1
ATOM 795 C C . TRP A 1 107 ? -2.339 -3.257 2.541 1.00 97.94 107 TRP A C 1
ATOM 797 O O . TRP A 1 107 ? -3.324 -3.623 1.909 1.00 97.94 107 TRP A O 1
ATOM 807 N N . LEU A 1 108 ? -1.573 -2.257 2.126 1.00 97.94 108 LEU A N 1
ATOM 808 C CA . LEU A 1 108 ? -1.846 -1.337 1.025 1.00 97.94 108 LEU A CA 1
ATOM 809 C C . LEU A 1 108 ? -0.770 -1.519 -0.052 1.00 97.94 108 LEU A C 1
ATOM 811 O O . LEU A 1 108 ? 0.301 -0.897 -0.010 1.00 97.94 108 LEU A O 1
ATOM 815 N N . ALA A 1 109 ? -1.030 -2.408 -1.010 1.00 97.19 109 ALA A N 1
ATOM 816 C CA . ALA A 1 109 ? -0.051 -2.793 -2.020 1.00 97.19 109 ALA A CA 1
ATOM 817 C C . ALA A 1 109 ? -0.085 -1.899 -3.261 1.00 97.19 109 ALA A C 1
ATOM 819 O O . ALA A 1 109 ? -1.140 -1.513 -3.756 1.00 97.19 109 ALA A O 1
ATOM 820 N N . ASN A 1 110 ? 1.103 -1.618 -3.803 1.00 96.50 110 ASN A N 1
ATOM 821 C CA . ASN A 1 110 ? 1.269 -0.889 -5.056 1.00 96.50 110 ASN A CA 1
ATOM 822 C C . ASN A 1 110 ? 1.903 -1.784 -6.118 1.00 96.50 110 ASN A C 1
ATOM 824 O O . ASN A 1 110 ? 3.036 -2.252 -5.949 1.00 96.50 110 ASN A O 1
ATOM 828 N N . ALA A 1 111 ? 1.211 -1.950 -7.243 1.00 96.31 111 ALA A N 1
ATOM 829 C CA . ALA A 1 111 ? 1.731 -2.657 -8.402 1.00 96.31 111 ALA A CA 1
ATOM 830 C C . ALA A 1 111 ? 2.952 -1.935 -8.997 1.00 96.31 111 ALA A C 1
ATOM 832 O O . ALA A 1 111 ? 3.091 -0.710 -8.907 1.00 96.31 111 ALA A O 1
ATOM 833 N N . ARG A 1 112 ? 3.844 -2.703 -9.632 1.00 96.56 112 ARG A N 1
ATOM 834 C CA . ARG A 1 112 ? 5.004 -2.188 -10.377 1.00 96.56 112 ARG A CA 1
ATOM 835 C C . ARG A 1 112 ? 4.593 -1.118 -11.395 1.00 96.56 112 ARG A C 1
ATOM 837 O O . ARG A 1 112 ? 3.529 -1.190 -11.999 1.00 96.56 112 ARG A O 1
ATOM 844 N N . GLY A 1 113 ? 5.443 -0.110 -11.571 1.00 94.31 113 GLY A N 1
ATOM 845 C CA . GLY A 1 113 ? 5.219 0.989 -12.517 1.00 94.31 113 GLY A CA 1
ATOM 846 C C . GLY A 1 113 ? 4.365 2.146 -11.984 1.00 94.31 113 GLY A C 1
ATOM 847 O O . GLY A 1 113 ? 4.462 3.251 -12.520 1.00 94.31 113 GLY A O 1
ATOM 848 N N . THR A 1 114 ? 3.607 1.951 -10.900 1.00 94.50 114 THR A N 1
ATOM 849 C CA . THR A 1 114 ? 2.896 3.043 -10.209 1.00 94.50 114 THR A CA 1
ATOM 850 C C . THR A 1 114 ? 3.856 4.056 -9.591 1.00 94.50 114 THR A C 1
ATOM 852 O O . THR A 1 114 ? 5.034 3.764 -9.384 1.00 94.50 114 THR A O 1
ATOM 855 N N . ARG A 1 115 ? 3.348 5.239 -9.209 1.00 89.88 115 ARG A N 1
ATOM 856 C CA . ARG A 1 115 ? 4.134 6.300 -8.546 1.00 89.88 115 ARG A CA 1
ATOM 857 C C . ARG A 1 115 ? 5.016 5.768 -7.407 1.00 89.88 115 ARG A C 1
ATOM 859 O O . ARG A 1 115 ? 6.163 6.191 -7.277 1.00 89.88 115 ARG A O 1
ATOM 866 N N . PHE A 1 116 ? 4.495 4.834 -6.613 1.00 90.06 116 PHE A N 1
ATOM 867 C CA . PHE A 1 116 ? 5.163 4.299 -5.425 1.00 90.06 116 PHE A CA 1
ATOM 868 C C . PHE A 1 116 ? 6.115 3.136 -5.711 1.00 90.06 116 PHE A C 1
ATOM 870 O O . PHE A 1 116 ? 7.065 2.944 -4.956 1.00 90.06 116 PHE A O 1
ATOM 877 N N . SER A 1 117 ? 5.923 2.423 -6.819 1.00 94.69 117 SER A N 1
ATOM 878 C CA . SER A 1 117 ? 6.658 1.198 -7.161 1.00 94.69 117 SER A CA 1
ATOM 879 C C . SER A 1 117 ? 7.310 1.291 -8.549 1.00 94.69 117 SER A C 1
ATOM 881 O O . SER A 1 117 ? 7.280 0.348 -9.342 1.00 94.69 117 SER A O 1
ATOM 883 N N . ARG A 1 118 ? 7.899 2.453 -8.874 1.00 95.69 118 ARG A N 1
ATOM 884 C CA . ARG A 1 118 ? 8.568 2.727 -10.162 1.00 95.69 118 ARG A CA 1
ATOM 885 C C . ARG A 1 118 ? 10.096 2.658 -10.066 1.00 95.69 118 ARG A C 1
ATOM 887 O O . ARG A 1 118 ? 10.798 3.600 -10.435 1.00 95.69 118 ARG A O 1
ATOM 894 N N . LYS A 1 119 ? 10.611 1.556 -9.519 1.00 97.00 119 LYS A N 1
ATOM 895 C CA . LYS A 1 119 ? 12.049 1.266 -9.425 1.00 97.00 119 LYS A CA 1
ATOM 896 C C . LYS A 1 119 ? 12.313 -0.209 -9.720 1.00 97.00 119 LYS A C 1
ATOM 898 O O . LYS A 1 119 ? 11.492 -1.059 -9.388 1.00 97.00 119 LYS A O 1
ATOM 903 N N . ASN A 1 120 ? 13.457 -0.496 -10.327 1.00 97.56 120 ASN A N 1
ATOM 904 C CA . ASN A 1 120 ? 13.959 -1.844 -10.567 1.00 97.56 120 ASN A CA 1
ATOM 905 C C . ASN A 1 120 ? 15.485 -1.847 -10.351 1.00 97.56 120 ASN A C 1
ATOM 907 O O . ASN A 1 120 ? 16.125 -0.808 -10.515 1.00 97.56 120 ASN A O 1
ATOM 911 N N . LEU A 1 121 ? 16.045 -2.983 -9.933 1.00 97.00 121 LEU A N 1
ATOM 912 C CA . LEU A 1 121 ? 17.475 -3.142 -9.649 1.00 97.00 121 LEU A CA 1
ATOM 913 C C . LEU A 1 121 ? 18.369 -3.033 -10.893 1.00 97.00 121 LEU A C 1
ATOM 915 O O . LEU A 1 121 ? 19.499 -2.569 -10.788 1.00 97.00 121 LEU A O 1
ATOM 919 N N . ASN A 1 122 ? 17.869 -3.454 -12.056 1.00 96.38 122 ASN A N 1
ATOM 920 C CA . ASN A 1 122 ? 18.668 -3.652 -13.267 1.00 96.38 122 ASN A CA 1
ATOM 921 C C . ASN A 1 122 ? 18.312 -2.670 -14.391 1.00 96.38 122 ASN A C 1
ATOM 923 O O . ASN A 1 122 ? 19.164 -2.336 -15.212 1.00 96.38 122 ASN A O 1
ATOM 927 N N . VAL A 1 123 ? 17.056 -2.214 -14.456 1.00 96.25 123 VAL A N 1
ATOM 928 C CA . VAL A 1 123 ? 16.553 -1.365 -15.549 1.00 96.25 123 VAL A CA 1
ATOM 929 C C . VAL A 1 123 ? 15.896 -0.086 -15.034 1.00 96.25 123 VAL A C 1
ATOM 931 O O . VAL A 1 123 ? 15.223 -0.069 -14.006 1.00 96.25 123 VAL A O 1
ATOM 934 N N . GLY A 1 124 ? 16.094 1.019 -15.755 1.00 96.00 124 GLY A N 1
ATOM 935 C CA . GLY A 1 124 ? 15.529 2.320 -15.397 1.00 96.00 124 GLY A CA 1
ATOM 936 C C . GLY A 1 124 ? 14.161 2.574 -16.045 1.00 96.00 124 GLY A C 1
ATOM 937 O O . GLY A 1 124 ? 13.945 2.161 -17.178 1.00 96.00 124 GLY A O 1
ATOM 938 N N . PRO A 1 125 ? 13.267 3.363 -15.422 1.00 96.38 125 PRO A N 1
ATOM 939 C CA . PRO A 1 125 ? 11.902 3.600 -15.917 1.00 96.38 125 PRO A CA 1
ATOM 940 C C . PRO A 1 125 ? 11.797 4.368 -17.243 1.00 96.38 125 PRO A C 1
ATOM 942 O O . PRO A 1 125 ? 10.699 4.559 -17.759 1.00 96.38 125 PRO A O 1
ATOM 945 N N . LYS A 1 126 ? 12.923 4.827 -17.801 1.00 96.81 126 LYS A N 1
ATOM 946 C CA . LYS A 1 126 ? 12.991 5.473 -19.119 1.00 96.81 126 LYS A CA 1
ATOM 947 C C . LYS A 1 126 ? 13.212 4.478 -20.267 1.00 96.81 126 LYS A C 1
ATOM 949 O O . LYS A 1 126 ? 13.221 4.902 -21.416 1.00 96.81 126 LYS A O 1
ATOM 954 N N . THR A 1 127 ? 13.429 3.193 -19.984 1.00 97.50 127 THR A N 1
ATOM 955 C CA . THR A 1 127 ? 13.676 2.169 -21.010 1.00 97.50 127 THR A CA 1
ATOM 956 C C . THR A 1 127 ? 12.430 1.322 -21.247 1.00 97.50 127 THR A C 1
ATOM 958 O O . THR A 1 127 ? 11.664 1.069 -20.322 1.00 97.50 127 THR A O 1
ATOM 961 N N . ALA A 1 128 ? 12.238 0.837 -22.478 1.00 96.81 128 ALA A N 1
ATOM 962 C CA . ALA A 1 128 ? 11.131 -0.069 -22.799 1.00 96.81 128 ALA A CA 1
ATOM 963 C C . ALA A 1 128 ? 11.188 -1.369 -21.974 1.00 96.81 128 ALA A C 1
ATOM 965 O O . ALA A 1 128 ? 10.156 -1.856 -21.531 1.00 96.81 128 ALA A O 1
ATOM 966 N N . ALA A 1 129 ? 12.395 -1.870 -21.683 1.00 96.69 129 ALA A N 1
ATOM 967 C CA . ALA A 1 129 ? 12.606 -3.064 -20.863 1.00 96.69 129 ALA A CA 1
ATOM 968 C C . ALA A 1 129 ? 12.045 -2.941 -19.433 1.00 96.69 129 ALA A C 1
ATOM 970 O O . ALA A 1 129 ? 11.685 -3.947 -18.836 1.00 96.69 129 ALA A O 1
ATOM 971 N N . PHE A 1 130 ? 11.945 -1.728 -18.878 1.00 9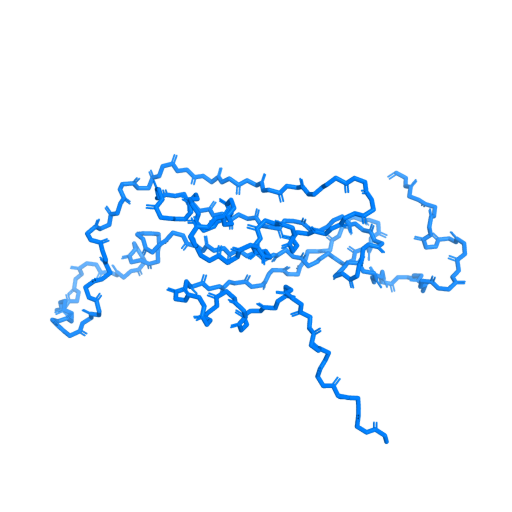7.50 130 PHE A N 1
ATOM 972 C CA . PHE A 1 130 ? 11.295 -1.516 -17.581 1.00 97.50 130 PHE A CA 1
ATOM 973 C C . PHE A 1 130 ? 9.770 -1.696 -17.640 1.00 97.50 130 PHE A C 1
ATOM 975 O O . PHE A 1 130 ? 9.140 -1.908 -16.612 1.00 97.50 130 PHE A O 1
ATOM 982 N N . TRP A 1 131 ? 9.153 -1.570 -18.811 1.00 96.69 131 TRP A N 1
ATOM 983 C CA . TRP A 1 131 ? 7.698 -1.663 -18.974 1.00 96.69 131 TRP A CA 1
ATOM 984 C C . TRP A 1 131 ? 7.253 -2.999 -19.587 1.00 96.69 131 TRP A C 1
ATOM 986 O O . TRP A 1 131 ? 6.057 -3.234 -19.733 1.00 96.69 131 TRP A O 1
ATOM 996 N N . ASP A 1 132 ? 8.203 -3.880 -19.908 1.00 95.81 132 ASP A N 1
ATOM 997 C CA . ASP A 1 132 ? 7.972 -5.252 -20.368 1.00 95.81 132 ASP A CA 1
ATOM 998 C C . ASP A 1 132 ? 7.796 -6.187 -19.159 1.00 95.81 132 ASP A C 1
ATOM 1000 O O . ASP A 1 132 ? 8.728 -6.863 -18.716 1.00 95.81 132 ASP A O 1
ATOM 1004 N N . PHE A 1 133 ? 6.613 -6.150 -18.541 1.00 92.00 133 PHE A N 1
ATOM 1005 C CA . PHE A 1 133 ? 6.283 -7.024 -17.413 1.00 92.00 133 PHE A CA 1
ATOM 1006 C C . PHE A 1 133 ? 6.054 -8.463 -17.896 1.00 92.00 133 PHE A C 1
ATOM 1008 O O . PHE A 1 133 ? 5.368 -8.674 -18.894 1.00 92.00 133 PHE A O 1
ATOM 1015 N N . ARG A 1 134 ? 6.608 -9.443 -17.174 1.00 77.38 134 ARG A N 1
ATOM 1016 C CA . ARG A 1 134 ? 6.505 -10.877 -17.483 1.00 77.38 134 ARG A CA 1
ATOM 1017 C C . ARG A 1 134 ? 5.750 -11.645 -16.414 1.00 77.38 134 ARG A C 1
ATOM 1019 O O . ARG A 1 134 ? 5.796 -11.200 -15.243 1.00 77.38 134 ARG A O 1
#

InterPro domains:
  IPR006693 Partial AB-hydrolase lipase domain [PF04083] (15-89)
  IPR029058 Alpha/Beta hydrolase fold [G3DSA:3.40.50.1820] (4-134)
  IPR029058 Alpha/Beta hydrolase fold [SSF53474] (15-133)

Organism: Culex pipiens pipiens (NCBI:txid38569)

Secondary structure (DSSP, 8-state):
--------SSSHHHHHHTT---EEEEEE-TTSEEEEEEEE--HHHHGGGS-TTS---TTS---STT-----EEEEE--TT--GGGGTTT-TTT-HHHHHHHTT-EEEEE--TTSTTS-EESS--TTSGGGT---

Radius of gyration: 17.62 Å; chains: 1; bounding box: 33×34×58 Å

pLDDT: mean 82.4, std 19.9, range [28.12, 98.38]

Foldseek 3Di:
DPDPPPPDLDDQCNCVVLVFHKDWDWDADPQFFTWIKMKRAQPVVVVVPPDPPDDDDPPDPPPPPRQPAPEEDEDDDDPPDFLSQQDNVGLVPRVQNVQSVNRYTYMRTGDDPPPRGQDGPPDHNVDPVSVPDD